Protein AF-A0A0J9UV82-F1 (afdb_monomer)

pLDDT: mean 87.32, std 11.03, range [51.69, 97.94]

Foldseek 3Di:
DLVVLLVLLVCQLVVPDDFDPLLCLLVVQFDPPDPLSVVLSSSSRSVLSCLQVVVVSLVPDDDVCNVCNLVSVLLS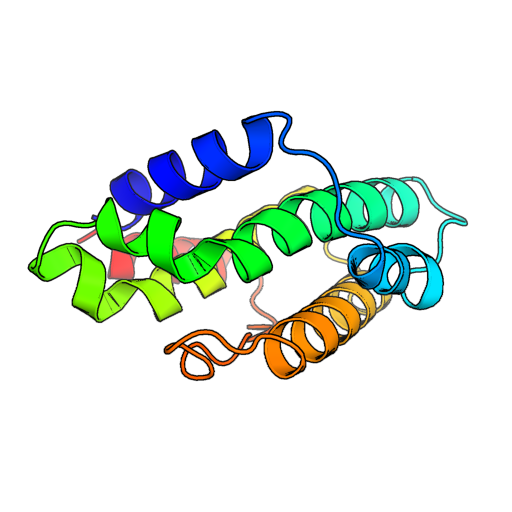VQVSSVVSHPDPSRLVSSQVSVQVSLVPHPDPPVPNDRDDPNDDPVRSVVVSVVVVD

Structure (mmCIF, N/CA/C/O backbone):
data_AF-A0A0J9UV82-F1
#
_entry.id   AF-A0A0J9UV82-F1
#
loop_
_atom_site.group_PDB
_atom_site.id
_atom_site.type_symbol
_atom_site.label_atom_id
_atom_site.label_alt_id
_atom_site.label_comp_id
_atom_site.label_asym_id
_atom_site.label_entity_id
_atom_site.label_seq_id
_atom_site.pdbx_PDB_ins_code
_atom_site.Cartn_x
_atom_site.Cartn_y
_atom_site.Cartn_z
_atom_site.occupancy
_atom_site.B_iso_or_equiv
_atom_site.auth_seq_id
_atom_site.auth_comp_id
_atom_site.auth_asym_id
_atom_site.auth_atom_id
_atom_site.pdbx_PDB_model_num
ATOM 1 N N . THR A 1 1 ? -7.203 1.429 16.736 1.00 86.44 1 THR A N 1
ATOM 2 C CA . THR A 1 1 ? -6.950 2.761 16.148 1.00 86.44 1 THR A CA 1
ATOM 3 C C . THR A 1 1 ? -6.270 2.599 14.791 1.00 86.44 1 THR A C 1
ATOM 5 O O . THR A 1 1 ? -6.170 1.464 14.322 1.00 86.44 1 THR A O 1
ATOM 8 N N . LEU A 1 2 ? -5.861 3.684 14.117 1.00 90.50 2 LEU A N 1
ATOM 9 C CA . LEU A 1 2 ? -5.150 3.604 12.832 1.00 90.50 2 LEU A CA 1
ATOM 10 C C . LEU A 1 2 ? -3.823 2.858 13.017 1.00 90.50 2 LEU A C 1
ATOM 12 O O . LEU A 1 2 ? -3.539 1.924 12.266 1.00 90.50 2 LEU A O 1
ATOM 16 N N . TYR A 1 3 ? -3.043 3.231 14.034 1.00 91.12 3 TYR A N 1
ATOM 17 C CA . TYR A 1 3 ? -1.726 2.632 14.251 1.00 91.12 3 TYR A CA 1
ATOM 18 C C . TYR A 1 3 ? -1.789 1.185 14.747 1.00 91.12 3 TYR A C 1
ATOM 20 O O . TYR A 1 3 ? -0.993 0.373 14.286 1.00 91.12 3 TYR A O 1
ATOM 28 N N . GLU A 1 4 ? -2.780 0.810 15.560 1.00 89.00 4 GLU A N 1
ATOM 29 C CA . GLU A 1 4 ? -3.004 -0.607 15.906 1.00 89.00 4 GLU A CA 1
ATOM 30 C C . GLU A 1 4 ? -3.257 -1.462 14.648 1.00 89.00 4 GLU A C 1
ATOM 32 O O . GLU A 1 4 ? -2.753 -2.576 14.523 1.00 89.00 4 GLU A O 1
ATOM 37 N N . PHE A 1 5 ? -3.995 -0.934 13.663 1.00 89.50 5 PHE A N 1
ATOM 38 C CA . PHE A 1 5 ? -4.206 -1.642 12.398 1.00 89.50 5 PHE A CA 1
ATOM 39 C C . PHE A 1 5 ? -2.938 -1.675 11.528 1.00 89.50 5 PHE A C 1
ATOM 41 O O . PHE A 1 5 ? -2.685 -2.660 10.834 1.00 89.50 5 PHE A O 1
ATOM 48 N N . TYR A 1 6 ? -2.106 -0.628 11.577 1.00 92.88 6 TYR A N 1
ATOM 49 C CA . TYR A 1 6 ? -0.803 -0.622 10.902 1.00 92.88 6 TYR A CA 1
ATOM 50 C C . TYR A 1 6 ? 0.116 -1.713 11.450 1.00 92.88 6 TYR A C 1
ATOM 52 O O . TYR A 1 6 ? 0.839 -2.330 10.671 1.00 92.88 6 TYR A O 1
ATOM 60 N N . GLU A 1 7 ? 0.097 -1.973 12.758 1.00 91.75 7 GLU A N 1
ATOM 61 C CA . GLU A 1 7 ? 0.886 -3.051 13.361 1.00 91.75 7 GLU A CA 1
ATOM 62 C C . GLU A 1 7 ? 0.487 -4.422 12.810 1.00 91.75 7 GLU A C 1
ATOM 64 O O . GLU A 1 7 ? 1.364 -5.196 12.422 1.00 91.75 7 GLU A O 1
ATOM 69 N N . VAL A 1 8 ? -0.816 -4.691 12.668 1.00 90.62 8 VAL A N 1
ATOM 70 C CA . VAL A 1 8 ? -1.318 -5.918 12.024 1.00 90.62 8 VAL A CA 1
ATOM 71 C C . VAL A 1 8 ? -0.767 -6.044 10.600 1.00 90.62 8 VAL A C 1
ATOM 73 O O . VAL A 1 8 ? -0.170 -7.063 10.250 1.00 90.62 8 VAL A O 1
ATOM 76 N N . LEU A 1 9 ? -0.887 -4.990 9.788 1.00 92.19 9 LEU A N 1
ATOM 77 C CA . LEU A 1 9 ? -0.390 -4.994 8.407 1.00 92.19 9 LEU A CA 1
ATOM 78 C C . LEU A 1 9 ? 1.134 -5.155 8.327 1.00 92.19 9 LEU A C 1
ATOM 80 O O . LEU A 1 9 ? 1.630 -5.877 7.464 1.00 92.19 9 LEU A O 1
ATOM 84 N N . ASN A 1 10 ? 1.887 -4.519 9.225 1.00 93.75 10 ASN A N 1
ATOM 85 C CA . ASN A 1 10 ? 3.344 -4.627 9.281 1.00 93.75 10 ASN A CA 1
ATOM 86 C C . ASN A 1 10 ? 3.799 -6.037 9.682 1.00 93.75 10 ASN A C 1
ATOM 88 O O . ASN A 1 10 ? 4.781 -6.542 9.133 1.00 93.75 10 ASN A O 1
ATOM 92 N N . ASN A 1 11 ? 3.093 -6.690 10.606 1.00 91.62 11 ASN A N 1
ATOM 93 C CA . ASN A 1 11 ? 3.363 -8.078 10.975 1.00 91.62 11 ASN A CA 1
ATOM 94 C C . ASN A 1 11 ? 3.109 -9.014 9.788 1.00 91.62 11 ASN A C 1
ATOM 96 O O . ASN A 1 11 ? 3.949 -9.854 9.465 1.00 91.62 11 ASN A O 1
ATOM 100 N N . GLU A 1 12 ? 2.003 -8.809 9.074 1.00 90.69 12 GLU A N 1
ATOM 101 C CA . GLU A 1 12 ? 1.669 -9.569 7.869 1.00 90.69 12 GLU A CA 1
ATOM 102 C C . GLU A 1 12 ? 2.689 -9.351 6.742 1.00 90.69 12 GLU A C 1
ATOM 104 O O . GLU A 1 12 ? 3.166 -10.320 6.143 1.00 90.69 12 GLU A O 1
ATOM 109 N N . LEU A 1 13 ? 3.117 -8.105 6.512 1.00 92.56 13 LEU A N 1
ATOM 110 C CA . LEU A 1 13 ? 4.152 -7.741 5.536 1.00 92.56 13 LEU A CA 1
ATOM 111 C C . LEU A 1 13 ? 5.487 -8.462 5.803 1.00 92.56 13 LEU A C 1
ATOM 113 O O . LEU A 1 13 ? 6.213 -8.805 4.865 1.00 92.56 13 LEU A O 1
ATOM 117 N N . ASN A 1 14 ? 5.814 -8.693 7.078 1.00 90.38 14 ASN A N 1
ATOM 118 C CA . ASN A 1 14 ? 7.074 -9.294 7.523 1.00 90.38 14 ASN A CA 1
ATOM 119 C C . ASN A 1 14 ? 6.970 -10.789 7.864 1.00 90.38 14 ASN A C 1
ATOM 121 O O . ASN A 1 14 ? 7.976 -11.406 8.205 1.00 90.38 14 ASN A O 1
ATOM 125 N N . SER A 1 15 ? 5.791 -11.394 7.712 1.00 85.94 15 SER A N 1
ATOM 126 C CA . SER A 1 15 ? 5.513 -12.792 8.072 1.00 85.94 15 SER A CA 1
ATOM 127 C C . SER A 1 15 ? 6.300 -13.840 7.270 1.00 85.94 15 SER A C 1
ATOM 129 O O . SER A 1 15 ? 6.278 -15.022 7.606 1.00 85.94 15 SER A O 1
ATOM 131 N N . GLY A 1 16 ? 6.972 -13.445 6.182 1.00 81.19 16 GLY A N 1
ATOM 132 C CA . GLY A 1 16 ? 7.715 -14.368 5.318 1.00 81.19 16 GLY A CA 1
ATOM 133 C C . GLY A 1 16 ? 6.823 -15.358 4.558 1.00 81.19 16 GLY A C 1
ATOM 134 O O . GLY A 1 16 ? 7.325 -16.360 4.046 1.00 81.19 16 GLY A O 1
ATOM 135 N N . LYS A 1 17 ? 5.508 -15.096 4.476 1.00 82.75 17 LYS A N 1
ATOM 136 C CA . LYS A 1 17 ? 4.553 -15.912 3.712 1.00 82.75 17 LYS A CA 1
ATOM 137 C C . LYS A 1 17 ? 5.028 -16.103 2.267 1.00 82.75 17 LYS A C 1
ATOM 139 O O . LYS A 1 17 ? 5.543 -15.184 1.626 1.00 82.75 17 LYS A O 1
ATOM 144 N N . LYS A 1 18 ? 4.827 -17.316 1.743 1.00 83.81 18 LYS A N 1
ATOM 145 C CA . LYS A 1 18 ? 5.190 -17.670 0.365 1.00 83.81 18 LYS A CA 1
ATOM 146 C C . LYS A 1 18 ? 4.446 -16.767 -0.624 1.00 83.81 18 LYS A C 1
ATOM 148 O O . LYS A 1 18 ? 3.243 -16.560 -0.499 1.00 83.81 18 LYS A O 1
ATOM 153 N N . LEU A 1 19 ? 5.165 -16.266 -1.627 1.00 86.06 19 LEU A N 1
ATOM 154 C CA . LEU A 1 19 ? 4.585 -15.445 -2.688 1.00 86.06 19 LEU A CA 1
ATOM 155 C C . LEU A 1 19 ? 3.701 -16.288 -3.617 1.00 86.06 19 LEU A C 1
ATOM 157 O O . LEU A 1 19 ? 4.085 -17.388 -4.021 1.00 86.06 19 LEU A O 1
ATOM 161 N N . TYR A 1 20 ? 2.545 -15.740 -3.990 1.00 84.31 20 TYR A N 1
ATOM 162 C CA . TYR A 1 20 ? 1.686 -16.302 -5.032 1.00 84.31 20 TYR A CA 1
ATOM 163 C C . TYR A 1 20 ? 2.254 -15.974 -6.417 1.00 84.31 20 TYR A C 1
ATOM 165 O O . TYR A 1 20 ? 2.830 -14.904 -6.620 1.00 84.31 20 TYR A O 1
ATOM 173 N N . GLU A 1 21 ? 2.047 -16.856 -7.396 1.00 86.44 21 GLU A N 1
ATOM 174 C CA . GLU A 1 21 ? 2.479 -16.620 -8.784 1.00 86.44 21 GLU A CA 1
ATOM 175 C C . GLU A 1 21 ? 1.850 -15.351 -9.379 1.00 86.44 21 GLU A C 1
ATOM 177 O O . GLU A 1 21 ? 2.518 -14.600 -10.092 1.00 86.44 21 GLU A O 1
ATOM 182 N N . SER A 1 22 ? 0.601 -15.043 -9.007 1.00 86.12 22 SER A N 1
ATOM 183 C CA . SER A 1 22 ? -0.105 -13.819 -9.409 1.00 86.12 22 SER A CA 1
ATOM 184 C C . SER A 1 22 ? 0.628 -12.534 -9.004 1.00 86.12 22 SER A C 1
ATOM 186 O O . SER A 1 22 ? 0.522 -11.524 -9.699 1.00 86.12 22 SER A O 1
ATOM 188 N N . CYS A 1 23 ? 1.454 -12.571 -7.951 1.00 91.50 23 CYS A N 1
ATOM 189 C CA . CYS A 1 23 ? 2.286 -11.443 -7.528 1.00 91.50 23 CYS A CA 1
ATOM 190 C C . CYS A 1 2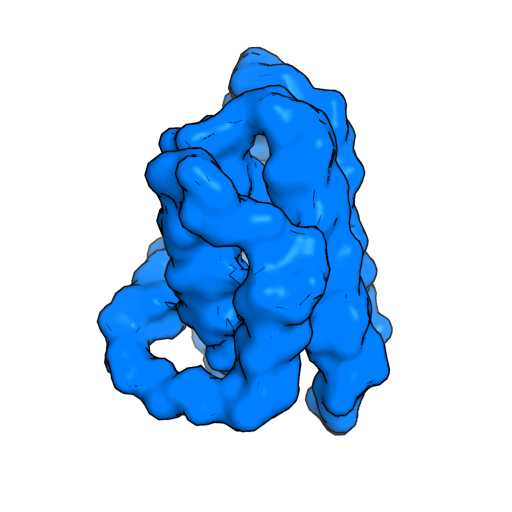3 ? 3.390 -11.089 -8.544 1.00 91.50 23 CYS A C 1
ATOM 192 O O . CYS A 1 23 ? 4.033 -10.044 -8.419 1.00 91.50 23 CYS A O 1
ATOM 194 N N . GLY A 1 24 ? 3.608 -11.917 -9.575 1.00 93.50 24 GLY A N 1
ATOM 195 C CA . GLY A 1 24 ? 4.500 -11.619 -10.699 1.00 93.50 24 GLY A CA 1
ATOM 196 C C . GLY A 1 24 ? 4.120 -10.351 -11.474 1.00 93.50 24 GLY A C 1
ATOM 197 O O . GLY A 1 24 ? 4.998 -9.702 -12.048 1.00 93.50 24 GLY A O 1
ATOM 198 N N . ILE A 1 25 ? 2.850 -9.926 -11.412 1.00 94.12 25 ILE A N 1
ATOM 199 C CA . ILE A 1 25 ? 2.379 -8.681 -12.039 1.00 94.12 25 ILE A CA 1
ATOM 200 C C . ILE A 1 25 ? 3.143 -7.445 -11.536 1.00 94.12 25 ILE A C 1
ATOM 202 O O . ILE A 1 25 ? 3.396 -6.524 -12.310 1.00 94.12 25 ILE A O 1
ATOM 206 N N . CYS A 1 26 ? 3.612 -7.459 -10.281 1.00 96.75 26 CYS A N 1
ATOM 207 C CA . CYS A 1 26 ? 4.436 -6.392 -9.712 1.00 96.75 26 CYS A CA 1
ATOM 208 C C . CYS A 1 26 ? 5.715 -6.160 -10.528 1.00 96.75 26 CYS A C 1
ATOM 210 O O . CYS A 1 26 ? 6.053 -5.023 -10.835 1.00 96.75 26 CYS A O 1
ATOM 212 N N . SER A 1 27 ? 6.402 -7.237 -10.924 1.00 96.44 27 SER A N 1
ATOM 213 C CA . SER A 1 27 ? 7.617 -7.157 -11.749 1.00 96.44 27 SER A CA 1
ATOM 214 C C . SER A 1 27 ? 7.331 -6.843 -13.217 1.00 96.44 27 SER A C 1
ATOM 216 O O . SER A 1 27 ? 8.245 -6.478 -13.941 1.00 96.44 27 SER A O 1
ATOM 218 N N . THR A 1 28 ? 6.084 -7.003 -13.664 1.00 96.12 28 THR A N 1
ATOM 219 C CA . THR A 1 28 ? 5.683 -6.695 -15.044 1.00 96.12 28 THR A CA 1
ATOM 220 C C . THR A 1 28 ? 5.387 -5.207 -15.220 1.00 96.12 28 THR A C 1
ATOM 222 O O . THR A 1 28 ? 5.693 -4.640 -16.264 1.00 96.12 28 THR A O 1
ATOM 225 N N . LEU A 1 29 ? 4.777 -4.573 -14.212 1.00 96.88 29 LEU A N 1
ATOM 226 C CA . LEU A 1 29 ? 4.262 -3.205 -14.326 1.00 96.88 29 LEU A CA 1
ATOM 227 C C . LEU A 1 29 ? 5.169 -2.137 -13.725 1.00 96.88 29 LEU A C 1
ATOM 229 O O . LEU A 1 29 ? 5.103 -0.985 -14.142 1.00 96.88 29 LEU A O 1
ATOM 233 N N . ILE A 1 30 ? 6.004 -2.493 -12.754 1.00 97.44 30 ILE A N 1
ATOM 234 C CA . ILE A 1 30 ? 6.909 -1.545 -12.108 1.00 97.44 30 ILE A CA 1
ATOM 235 C C . ILE A 1 30 ? 8.287 -1.697 -12.752 1.00 97.44 30 ILE A C 1
ATOM 237 O O . ILE A 1 30 ? 8.835 -2.796 -12.804 1.00 97.44 30 ILE A O 1
ATOM 241 N N . ALA A 1 31 ? 8.850 -0.596 -13.251 1.00 95.19 31 ALA A N 1
ATOM 242 C CA . ALA A 1 31 ? 10.191 -0.600 -13.828 1.00 95.19 31 ALA A CA 1
ATOM 243 C C . ALA A 1 31 ? 11.253 -0.844 -12.742 1.00 95.19 31 ALA A C 1
ATOM 245 O O . ALA A 1 31 ? 11.218 -0.202 -11.700 1.00 95.19 31 ALA A O 1
ATOM 246 N N . ASP A 1 32 ? 12.238 -1.701 -13.004 1.00 96.06 32 ASP A N 1
ATOM 247 C CA . ASP A 1 32 ? 13.297 -2.107 -12.060 1.00 96.06 32 ASP A CA 1
ATOM 248 C C . ASP A 1 32 ? 14.655 -1.418 -12.309 1.00 96.06 32 ASP A C 1
ATOM 250 O O . ASP A 1 32 ? 15.681 -1.771 -11.717 1.00 96.06 32 ASP A O 1
ATOM 254 N N . ARG A 1 33 ? 14.665 -0.416 -13.195 1.00 93.56 33 ARG A N 1
ATOM 255 C CA . ARG A 1 33 ? 15.879 0.286 -13.642 1.00 93.56 33 ARG A CA 1
ATOM 256 C C . ARG A 1 33 ? 16.539 1.099 -12.526 1.00 93.56 33 ARG A C 1
ATOM 258 O O . ARG A 1 33 ? 17.744 1.325 -12.569 1.00 93.56 33 ARG A O 1
ATOM 265 N N . THR A 1 34 ? 15.766 1.513 -11.526 1.00 95.50 34 THR A N 1
ATOM 266 C CA . THR A 1 34 ? 16.226 2.283 -10.364 1.00 95.50 34 THR A CA 1
ATOM 267 C C . THR A 1 34 ? 16.099 1.465 -9.082 1.00 95.50 34 THR A C 1
ATOM 269 O O . THR A 1 34 ? 15.421 0.437 -9.040 1.00 95.50 34 THR A O 1
ATOM 272 N N . GLU A 1 35 ? 16.756 1.928 -8.019 1.00 96.12 35 GLU A N 1
ATOM 273 C CA . GLU A 1 35 ? 16.602 1.361 -6.677 1.00 96.12 35 GLU A CA 1
ATOM 274 C C . GLU A 1 35 ? 15.154 1.471 -6.181 1.00 96.12 35 GLU A C 1
ATOM 276 O O . GLU A 1 35 ? 14.576 0.453 -5.809 1.00 96.12 35 GLU A O 1
ATOM 281 N N . PHE A 1 36 ? 14.520 2.641 -6.342 1.00 95.44 36 PHE A N 1
ATOM 282 C CA . PHE A 1 36 ? 13.100 2.849 -6.021 1.00 95.44 36 PHE A CA 1
ATOM 283 C C . PHE A 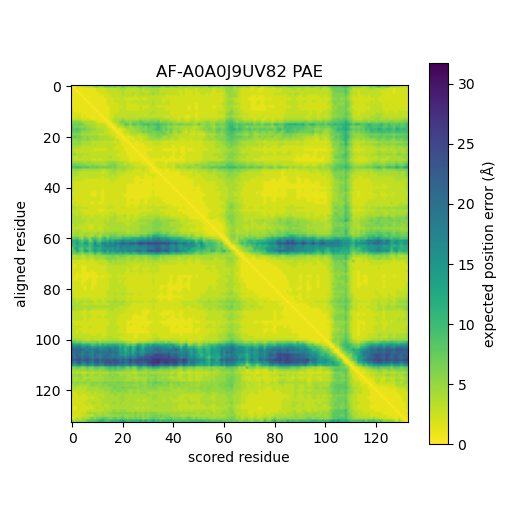1 36 ? 12.188 1.824 -6.695 1.00 95.44 36 PHE A C 1
ATOM 285 O O . PHE A 1 36 ? 11.297 1.256 -6.066 1.00 95.44 36 PHE A O 1
ATOM 292 N N . GLY A 1 37 ? 12.433 1.553 -7.979 1.00 96.75 37 GLY A N 1
ATOM 293 C CA . GLY A 1 37 ? 11.693 0.559 -8.741 1.00 96.75 37 GLY A CA 1
ATOM 294 C C . GLY A 1 37 ? 11.811 -0.848 -8.157 1.00 96.75 37 GLY A C 1
ATOM 295 O O . GLY A 1 37 ? 10.806 -1.526 -7.941 1.00 96.75 37 GLY A O 1
ATOM 296 N N . ARG A 1 38 ? 13.037 -1.280 -7.838 1.00 97.81 38 ARG A N 1
ATOM 297 C CA . ARG A 1 38 ? 13.297 -2.596 -7.229 1.00 97.81 38 ARG A CA 1
ATOM 298 C C . ARG A 1 38 ? 12.680 -2.723 -5.837 1.00 97.81 38 ARG A C 1
ATOM 300 O O . ARG A 1 38 ? 12.086 -3.759 -5.531 1.00 97.81 38 ARG A O 1
ATOM 307 N N . GLU A 1 39 ? 12.775 -1.680 -5.020 1.00 97.94 39 GLU A N 1
ATOM 308 C CA . GLU A 1 39 ? 12.160 -1.645 -3.692 1.00 97.94 39 GLU A CA 1
ATOM 309 C C . GLU A 1 39 ? 10.632 -1.702 -3.767 1.00 97.94 39 GLU A C 1
ATOM 311 O O . GLU A 1 39 ? 10.016 -2.505 -3.063 1.00 97.94 39 GLU A O 1
ATOM 316 N N . LEU A 1 40 ? 10.013 -0.948 -4.681 1.00 97.69 40 LEU A N 1
ATOM 317 C CA . LEU A 1 40 ? 8.566 -0.992 -4.895 1.00 97.69 40 LEU A CA 1
ATOM 318 C C . LEU A 1 40 ? 8.085 -2.338 -5.432 1.00 97.69 40 LEU A C 1
ATOM 320 O O . LEU A 1 40 ? 7.016 -2.795 -5.035 1.00 97.69 40 LEU A O 1
ATOM 324 N N . ILE A 1 41 ? 8.855 -3.011 -6.293 1.00 97.69 41 ILE A N 1
ATOM 325 C CA . ILE A 1 41 ? 8.545 -4.383 -6.724 1.00 97.69 41 ILE A CA 1
ATOM 326 C C . ILE A 1 41 ? 8.522 -5.324 -5.518 1.00 97.69 41 ILE A C 1
ATOM 328 O O . ILE A 1 41 ? 7.602 -6.137 -5.392 1.00 97.69 41 ILE A O 1
ATOM 332 N N . ASN A 1 42 ? 9.518 -5.229 -4.634 1.00 95.88 42 ASN A N 1
ATOM 333 C CA . ASN A 1 42 ? 9.586 -6.056 -3.431 1.00 95.88 42 ASN A CA 1
ATOM 334 C C . ASN A 1 42 ? 8.411 -5.763 -2.485 1.00 95.88 42 ASN A C 1
ATOM 336 O O . ASN A 1 42 ? 7.728 -6.688 -2.045 1.00 95.88 42 ASN A O 1
ATOM 340 N N . LEU A 1 43 ? 8.123 -4.481 -2.241 1.00 97.06 43 LEU A N 1
ATOM 341 C CA . LEU A 1 43 ? 6.977 -4.044 -1.448 1.00 97.06 43 LEU A CA 1
ATOM 342 C C . LEU A 1 43 ? 5.655 -4.551 -2.050 1.00 97.06 43 LEU A C 1
ATOM 344 O O . LEU A 1 43 ? 4.854 -5.154 -1.341 1.00 97.06 43 LEU A O 1
ATOM 348 N N . CYS A 1 44 ? 5.448 -4.389 -3.359 1.00 96.88 44 CYS A N 1
ATOM 349 C CA . CYS A 1 44 ? 4.253 -4.848 -4.074 1.00 96.88 44 CYS A CA 1
ATOM 350 C C . CYS A 1 44 ? 4.050 -6.361 -3.933 1.00 96.88 44 CYS A C 1
ATOM 352 O O . CYS A 1 44 ? 2.938 -6.811 -3.664 1.00 96.88 44 CYS A O 1
ATOM 354 N N . LYS A 1 45 ? 5.118 -7.162 -4.049 1.00 94.88 45 LYS A N 1
ATOM 355 C CA . LYS A 1 45 ? 5.046 -8.622 -3.872 1.00 94.88 45 LYS A CA 1
ATOM 356 C C . LYS A 1 45 ? 4.649 -9.015 -2.451 1.00 94.88 45 LYS A C 1
ATOM 358 O O . LYS A 1 45 ? 3.843 -9.927 -2.288 1.00 94.88 45 LYS A O 1
ATOM 363 N N . LYS A 1 46 ? 5.166 -8.323 -1.434 1.00 93.88 46 LYS A N 1
ATOM 364 C CA . LYS A 1 46 ? 4.754 -8.547 -0.041 1.00 93.88 46 LYS A CA 1
ATOM 365 C C . LYS A 1 46 ? 3.310 -8.099 0.205 1.00 93.88 46 LYS A C 1
ATOM 367 O O . LYS A 1 46 ? 2.554 -8.800 0.853 1.00 93.88 46 LYS A O 1
ATOM 372 N N . ILE A 1 47 ? 2.879 -6.975 -0.358 1.00 93.56 47 ILE A N 1
ATOM 373 C CA . ILE A 1 4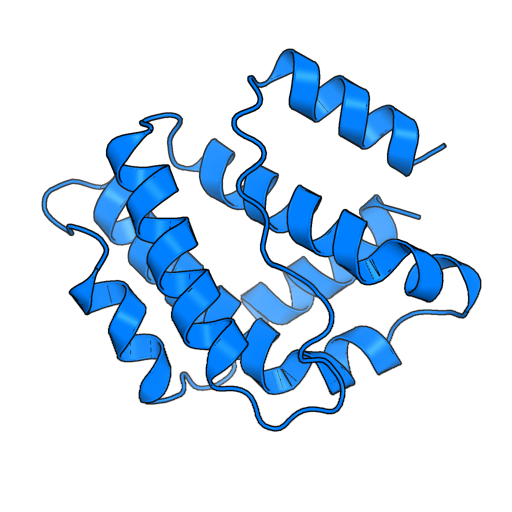7 ? 1.484 -6.518 -0.238 1.00 93.56 47 ILE A CA 1
ATOM 374 C C . ILE A 1 47 ? 0.526 -7.454 -0.975 1.00 93.56 47 ILE A C 1
ATOM 376 O O . ILE A 1 47 ? -0.587 -7.681 -0.515 1.00 93.56 47 ILE A O 1
ATOM 380 N N . CYS A 1 48 ? 0.949 -8.040 -2.093 1.00 91.75 48 CYS A N 1
ATOM 381 C CA . CYS A 1 48 ? 0.165 -9.036 -2.807 1.00 91.75 48 CYS A CA 1
ATOM 382 C C . CYS A 1 48 ? -0.247 -10.197 -1.890 1.00 91.75 48 CYS A C 1
ATOM 384 O O . CYS A 1 48 ? -1.408 -10.597 -1.920 1.00 91.75 48 CYS A O 1
ATOM 386 N N . THR A 1 49 ? 0.645 -10.707 -1.030 1.00 88.44 49 THR A N 1
ATOM 387 C CA . THR A 1 49 ? 0.272 -11.780 -0.091 1.00 88.44 49 THR A CA 1
ATOM 388 C C . THR A 1 49 ? -0.734 -11.305 0.954 1.00 88.44 49 THR A C 1
ATOM 390 O O . THR A 1 49 ? -1.628 -12.074 1.300 1.00 88.44 49 THR A O 1
ATOM 393 N N . ILE A 1 50 ? -0.655 -10.046 1.396 1.00 89.44 50 ILE A N 1
ATOM 394 C CA . ILE A 1 50 ? -1.656 -9.428 2.281 1.00 89.44 50 ILE A CA 1
ATOM 395 C C . ILE A 1 50 ? -3.013 -9.347 1.574 1.00 89.44 50 ILE A C 1
ATOM 397 O O . ILE A 1 50 ? -4.010 -9.801 2.121 1.00 89.44 50 ILE A O 1
ATOM 401 N N . ILE A 1 51 ? -3.057 -8.845 0.334 1.00 86.88 51 ILE A N 1
ATOM 402 C CA . ILE A 1 51 ? -4.291 -8.746 -0.466 1.00 86.88 51 ILE A CA 1
ATOM 403 C C . ILE A 1 51 ? -4.937 -10.127 -0.651 1.00 86.88 51 ILE A C 1
ATOM 405 O O . ILE A 1 51 ? -6.153 -10.261 -0.534 1.00 86.88 51 ILE A O 1
ATOM 409 N N . GLN A 1 52 ? -4.136 -11.166 -0.907 1.00 83.25 52 GLN A N 1
ATOM 410 C CA . GLN A 1 52 ? -4.639 -12.534 -1.078 1.00 83.25 52 GLN A CA 1
ATOM 411 C C . GLN A 1 52 ? -5.165 -13.152 0.230 1.00 83.25 52 GLN A C 1
ATOM 413 O O . GLN A 1 52 ? -6.054 -13.996 0.174 1.00 83.25 52 GLN A O 1
ATOM 418 N N . ASN A 1 53 ? -4.668 -12.712 1.392 1.00 81.81 53 ASN A N 1
ATOM 419 C CA . ASN A 1 53 ? -5.077 -13.194 2.720 1.00 81.81 53 ASN A CA 1
ATOM 420 C C . ASN A 1 53 ? -5.820 -12.114 3.528 1.00 81.81 53 ASN A C 1
ATOM 422 O O . ASN A 1 53 ? -5.773 -12.095 4.756 1.00 81.81 53 ASN A O 1
ATOM 426 N N . MET A 1 54 ? -6.502 -11.190 2.846 1.00 81.56 54 MET A N 1
ATOM 427 C CA . MET A 1 54 ? -7.126 -10.028 3.488 1.00 81.56 54 MET A CA 1
ATOM 428 C C . MET A 1 54 ? -8.246 -10.417 4.465 1.00 81.56 54 MET A C 1
ATOM 430 O O . MET A 1 54 ? -8.547 -9.670 5.393 1.00 81.56 54 MET A O 1
ATOM 434 N N . ASP A 1 55 ? -8.874 -11.580 4.272 1.00 79.56 55 ASP A N 1
ATOM 435 C CA . ASP A 1 55 ? -9.849 -12.098 5.231 1.00 79.56 55 ASP A CA 1
ATOM 436 C C . ASP A 1 55 ? -9.188 -12.407 6.583 1.00 79.56 55 ASP A C 1
ATOM 438 O O . ASP A 1 55 ? -9.664 -11.889 7.587 1.00 79.56 55 ASP A O 1
ATOM 442 N N . ASP A 1 56 ? -8.032 -13.077 6.600 1.00 82.69 56 ASP A N 1
ATOM 443 C CA . ASP A 1 56 ? -7.276 -13.368 7.829 1.00 82.69 56 ASP A CA 1
ATOM 444 C C . ASP A 1 56 ? -6.786 -12.092 8.532 1.00 82.69 56 ASP A C 1
ATOM 446 O O . ASP A 1 56 ? -6.785 -12.004 9.758 1.00 82.69 56 ASP A O 1
ATOM 450 N N . VAL A 1 57 ? -6.366 -11.082 7.761 1.00 82.88 57 VAL A N 1
ATOM 451 C CA . VAL A 1 57 ? -5.948 -9.772 8.299 1.00 82.88 57 VAL A CA 1
ATOM 452 C C . VAL A 1 57 ? -7.113 -9.068 8.991 1.00 82.88 57 VAL A C 1
ATOM 454 O O . VAL A 1 57 ? -6.943 -8.405 10.011 1.00 82.88 57 VAL A O 1
ATOM 457 N N . LEU A 1 58 ? -8.313 -9.198 8.435 1.00 79.06 58 LEU A N 1
ATOM 458 C CA . LEU A 1 58 ? -9.507 -8.556 8.971 1.00 79.06 58 LEU A CA 1
ATOM 459 C C . LEU A 1 58 ? -10.161 -9.368 10.085 1.00 79.06 58 LEU A C 1
ATOM 461 O O . LEU A 1 58 ? -10.806 -8.785 10.941 1.00 79.0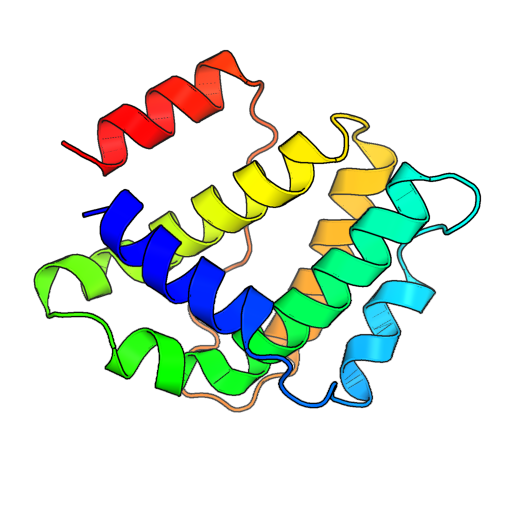6 58 LEU A O 1
ATOM 465 N N . ASP A 1 59 ? -9.952 -10.674 10.154 1.00 80.44 59 ASP A N 1
ATOM 466 C CA . ASP A 1 59 ? -10.374 -11.450 11.321 1.00 80.44 59 ASP A CA 1
ATOM 467 C C . ASP A 1 59 ? -9.546 -11.089 12.574 1.00 80.44 59 ASP A C 1
ATOM 469 O O . ASP A 1 59 ? -9.984 -11.321 13.700 1.00 80.44 59 ASP A O 1
ATOM 473 N N . GLN A 1 60 ? -8.383 -10.446 12.397 1.00 79.88 60 GLN A N 1
ATOM 474 C CA . GLN A 1 60 ? -7.568 -9.898 13.487 1.00 79.88 60 GLN A CA 1
ATOM 475 C C . GLN A 1 60 ? -8.063 -8.532 14.001 1.00 79.88 60 GLN A C 1
ATOM 477 O O . GLN A 1 60 ? -7.577 -8.066 15.033 1.00 79.88 60 GLN A O 1
ATOM 482 N N . CYS A 1 61 ? -9.015 -7.867 13.328 1.00 72.44 61 CYS A N 1
ATOM 483 C CA . CYS A 1 61 ? -9.550 -6.593 13.815 1.00 72.44 61 CYS A CA 1
ATOM 484 C C . CYS A 1 61 ? -10.707 -6.784 14.812 1.00 72.44 61 CYS A C 1
ATOM 486 O O . CYS A 1 61 ? -11.510 -7.709 14.723 1.00 72.44 61 CYS A O 1
ATOM 488 N N . ASN A 1 62 ? -10.819 -5.865 15.774 1.00 66.88 62 ASN A N 1
ATOM 489 C CA . ASN A 1 62 ? -11.975 -5.756 16.666 1.00 66.88 62 ASN A CA 1
ATOM 490 C C . ASN A 1 62 ? -13.022 -4.782 16.076 1.00 66.88 62 ASN A C 1
ATOM 492 O O . ASN A 1 62 ? -12.694 -3.906 15.274 1.00 66.88 62 ASN A O 1
ATOM 496 N N . GLY A 1 63 ? -14.298 -4.939 16.450 1.00 63.06 63 GLY A N 1
ATOM 497 C CA . GLY A 1 63 ? -15.451 -4.381 15.719 1.00 63.06 63 GLY A CA 1
ATOM 498 C C . GLY A 1 63 ? -15.377 -2.902 15.294 1.00 63.06 63 GLY A C 1
ATOM 499 O O . GLY A 1 63 ? -15.756 -2.580 14.170 1.00 63.06 63 GLY A O 1
ATOM 500 N N . SER A 1 64 ? -14.859 -1.994 16.129 1.00 64.38 64 SER A N 1
ATOM 501 C CA . SER A 1 64 ? -14.723 -0.568 15.775 1.00 64.38 64 SER A CA 1
ATOM 502 C C . SER A 1 64 ? -13.611 -0.302 14.750 1.00 64.38 64 SER A C 1
ATOM 504 O O . SER A 1 64 ? -13.776 0.549 13.874 1.00 64.38 64 SER A O 1
ATOM 506 N N . THR A 1 65 ? -12.508 -1.050 14.814 1.00 65.88 65 THR A N 1
ATOM 507 C CA . THR A 1 65 ? -11.350 -0.931 13.912 1.00 65.88 65 THR A CA 1
ATOM 508 C C . THR A 1 65 ? -11.660 -1.511 12.530 1.00 65.88 65 THR A C 1
ATOM 510 O O . THR A 1 65 ? -11.239 -0.964 11.510 1.00 65.88 65 THR A O 1
ATOM 513 N N . CYS A 1 66 ? -12.487 -2.559 12.471 1.00 66.81 66 CYS A N 1
ATOM 514 C CA . CYS A 1 66 ? -12.914 -3.169 11.212 1.00 66.81 66 CYS A CA 1
ATOM 515 C C . CYS A 1 66 ? -13.710 -2.211 10.314 1.00 66.81 66 CYS A C 1
ATOM 517 O O . CYS A 1 66 ? -13.540 -2.239 9.095 1.00 66.81 66 CYS A O 1
ATOM 519 N N . ASN A 1 67 ? -14.522 -1.317 10.890 1.00 73.31 67 ASN A N 1
ATOM 520 C CA . ASN A 1 67 ? -15.364 -0.394 10.116 1.00 73.31 67 ASN A CA 1
ATOM 521 C C . ASN A 1 67 ? -14.564 0.610 9.269 1.00 73.31 67 ASN A C 1
ATOM 523 O O . ASN A 1 67 ? -15.055 1.068 8.240 1.00 73.31 67 ASN A O 1
ATOM 527 N N . LYS A 1 68 ? -13.336 0.946 9.683 1.00 83.69 68 LYS A N 1
ATOM 528 C CA . LYS A 1 68 ? -12.430 1.861 8.964 1.00 83.69 68 LYS A CA 1
ATOM 529 C C . LYS A 1 68 ? -11.254 1.137 8.301 1.00 83.69 68 LYS A C 1
ATOM 531 O O . LYS A 1 68 ? -10.371 1.779 7.739 1.00 83.69 68 LYS A O 1
ATOM 536 N N . SER A 1 69 ? -11.246 -0.194 8.327 1.00 83.75 69 SER A N 1
ATOM 537 C CA . SER A 1 69 ? -10.111 -1.015 7.892 1.00 83.75 69 SER A CA 1
ATOM 538 C C . SER A 1 69 ? -9.661 -0.754 6.451 1.00 83.75 69 SER A C 1
ATOM 540 O O . SER A 1 69 ? -8.462 -0.677 6.201 1.00 83.75 69 SER A O 1
ATOM 542 N N . CYS A 1 70 ? -10.582 -0.532 5.505 1.00 84.62 70 CYS A N 1
ATOM 543 C CA . CYS A 1 70 ? -10.212 -0.176 4.130 1.00 84.62 70 CYS A CA 1
ATOM 544 C C . CYS A 1 70 ? -9.529 1.199 4.033 1.00 84.62 70 CYS A C 1
ATOM 546 O O . CYS A 1 70 ? -8.611 1.379 3.233 1.00 84.62 70 CYS A O 1
ATOM 548 N N . ASP A 1 71 ? -9.974 2.183 4.817 1.00 88.44 71 ASP A N 1
ATOM 549 C CA . ASP A 1 71 ? -9.353 3.510 4.832 1.00 88.44 71 ASP A CA 1
ATOM 550 C C . ASP A 1 71 ? -7.967 3.450 5.476 1.00 88.44 71 ASP A C 1
ATOM 552 O O . ASP A 1 71 ? -7.016 4.018 4.939 1.00 88.44 71 ASP A O 1
ATOM 556 N N . TYR A 1 72 ? -7.845 2.709 6.579 1.00 90.81 72 TYR A N 1
ATOM 557 C CA . TYR A 1 72 ? -6.578 2.450 7.254 1.00 90.81 72 TYR A CA 1
ATOM 558 C C . TYR A 1 72 ? -5.598 1.704 6.347 1.00 90.81 72 TYR A C 1
ATOM 560 O O . TYR A 1 72 ? -4.455 2.129 6.214 1.00 90.81 72 TYR A O 1
ATOM 568 N N . MET A 1 73 ? -6.049 0.659 5.649 1.00 90.38 73 MET A N 1
ATOM 569 C CA . MET A 1 73 ? -5.235 -0.067 4.674 1.00 90.38 73 MET A CA 1
ATOM 570 C C . MET A 1 73 ? -4.750 0.859 3.560 1.00 90.38 73 MET A C 1
ATOM 572 O O . MET A 1 73 ? -3.565 0.870 3.252 1.00 90.38 73 MET A O 1
ATOM 576 N N . ASN A 1 74 ? -5.636 1.659 2.964 1.00 91.44 74 ASN A N 1
ATOM 577 C CA . ASN A 1 74 ? -5.235 2.580 1.903 1.00 91.44 74 ASN A CA 1
ATOM 578 C C . ASN A 1 74 ? -4.216 3.612 2.399 1.00 91.44 74 ASN A C 1
ATOM 580 O O . ASN A 1 74 ? -3.259 3.920 1.692 1.00 91.44 74 ASN A O 1
ATOM 584 N N . LEU A 1 75 ? -4.409 4.157 3.605 1.00 94.19 75 LEU A N 1
ATOM 585 C CA . LEU A 1 75 ? -3.462 5.103 4.200 1.00 94.19 75 LEU A CA 1
ATOM 586 C C . LEU A 1 75 ? -2.108 4.453 4.464 1.00 94.19 75 LEU A C 1
ATOM 588 O O . LEU A 1 75 ? -1.078 5.055 4.166 1.00 94.19 75 LEU A O 1
ATOM 592 N N . TRP A 1 76 ? -2.115 3.218 4.962 1.00 95.12 76 TRP A N 1
ATOM 593 C CA . TRP A 1 76 ? -0.906 2.443 5.190 1.00 95.12 76 TRP A CA 1
ATOM 594 C C . TRP A 1 76 ? -0.165 2.180 3.880 1.00 95.12 76 TRP A C 1
ATOM 596 O O . TRP A 1 76 ? 1.024 2.462 3.788 1.00 95.12 76 TRP A O 1
ATOM 606 N N . LEU A 1 77 ? -0.868 1.719 2.840 1.00 95.19 77 LEU A N 1
ATOM 607 C CA . LEU A 1 77 ? -0.294 1.478 1.512 1.00 95.19 77 LEU A CA 1
ATOM 608 C C . LEU A 1 77 ? 0.382 2.733 0.952 1.00 95.19 77 LEU A C 1
ATOM 610 O O . LEU A 1 77 ? 1.480 2.656 0.400 1.00 95.19 77 LEU A O 1
ATOM 614 N N . TYR A 1 78 ? -0.270 3.887 1.103 1.00 95.38 78 TYR A N 1
ATOM 615 C CA . TYR A 1 78 ? 0.271 5.159 0.643 1.00 95.38 78 TYR A CA 1
ATOM 616 C C . TYR A 1 78 ? 1.509 5.578 1.438 1.00 95.38 78 TYR A C 1
ATOM 618 O O . TYR A 1 78 ? 2.505 5.959 0.829 1.00 95.38 78 TYR A O 1
ATOM 626 N N . ASP A 1 79 ? 1.486 5.428 2.765 1.00 95.56 79 ASP A N 1
ATOM 627 C CA . ASP A 1 79 ? 2.642 5.687 3.631 1.00 95.56 79 ASP A CA 1
ATOM 628 C C . ASP A 1 79 ? 3.842 4.798 3.265 1.00 95.56 79 ASP A C 1
ATOM 630 O O . ASP A 1 79 ? 4.954 5.298 3.107 1.00 95.56 79 ASP A O 1
ATOM 634 N N . GLN A 1 80 ? 3.624 3.496 3.046 1.00 96.38 80 GLN A N 1
ATOM 635 C CA . GLN A 1 80 ? 4.688 2.564 2.652 1.00 96.38 80 GLN A CA 1
ATOM 636 C C . GLN A 1 80 ? 5.323 2.941 1.308 1.00 96.38 80 GLN A C 1
ATOM 638 O O . GLN A 1 80 ? 6.545 2.917 1.176 1.00 96.38 80 GLN A O 1
ATOM 643 N N . ALA A 1 81 ? 4.512 3.308 0.313 1.00 95.88 81 ALA A N 1
ATOM 644 C CA . ALA A 1 81 ? 5.019 3.693 -1.001 1.00 95.88 81 ALA A CA 1
ATOM 645 C C . ALA A 1 81 ? 5.794 5.024 -0.950 1.00 95.88 81 ALA A C 1
ATOM 647 O O . ALA A 1 81 ? 6.891 5.117 -1.501 1.00 95.88 81 ALA A O 1
ATOM 648 N N . MET A 1 82 ? 5.264 6.019 -0.228 1.00 94.81 82 MET A N 1
ATOM 649 C CA . MET A 1 82 ? 5.884 7.340 -0.061 1.00 94.81 82 MET A CA 1
ATOM 650 C C . MET A 1 82 ? 7.221 7.299 0.688 1.00 94.81 82 MET A C 1
ATOM 652 O O . MET A 1 82 ? 8.078 8.146 0.443 1.00 94.81 82 MET A O 1
ATOM 656 N N . ARG A 1 83 ? 7.434 6.311 1.570 1.00 94.88 83 ARG A N 1
ATOM 657 C CA . ARG A 1 83 ? 8.734 6.083 2.231 1.00 94.88 83 ARG A CA 1
ATOM 658 C C . ARG A 1 83 ? 9.836 5.654 1.263 1.00 94.88 83 ARG A C 1
ATOM 660 O O . ARG A 1 83 ? 11.001 5.890 1.563 1.00 94.88 83 ARG A O 1
ATOM 667 N N . ILE A 1 84 ? 9.479 5.029 0.139 1.00 96.25 84 ILE A N 1
ATOM 668 C CA . ILE A 1 84 ? 10.436 4.593 -0.886 1.00 96.25 84 ILE A CA 1
ATOM 669 C C . ILE A 1 84 ? 10.690 5.724 -1.884 1.00 96.25 84 ILE A C 1
ATOM 671 O O . ILE A 1 84 ? 11.832 6.011 -2.228 1.00 96.25 84 ILE A O 1
ATOM 675 N N . THR A 1 85 ? 9.629 6.361 -2.384 1.00 94.38 85 THR A N 1
ATOM 676 C CA . THR A 1 85 ? 9.749 7.421 -3.390 1.00 94.38 85 THR A CA 1
ATOM 677 C C . THR A 1 85 ? 8.512 8.314 -3.425 1.00 94.38 85 THR A C 1
ATOM 679 O O . THR A 1 85 ? 7.405 7.875 -3.134 1.00 94.38 85 THR A O 1
ATOM 682 N N . ASN A 1 86 ? 8.689 9.566 -3.843 1.00 92.25 86 ASN A N 1
ATOM 683 C CA . ASN A 1 86 ? 7.606 10.496 -4.170 1.00 92.25 86 ASN A CA 1
ATOM 684 C C . ASN A 1 86 ? 7.440 10.692 -5.691 1.00 92.25 86 ASN A C 1
ATOM 686 O O . ASN A 1 86 ? 6.699 11.570 -6.136 1.00 92.25 86 ASN A O 1
ATOM 690 N N . GLU A 1 87 ? 8.134 9.894 -6.507 1.00 93.06 87 GLU A N 1
ATOM 691 C CA . GLU A 1 87 ? 8.046 9.978 -7.958 1.00 93.06 87 GLU A CA 1
ATOM 692 C C . GLU A 1 87 ? 6.721 9.393 -8.466 1.00 93.06 87 GLU A C 1
ATOM 694 O O . GLU A 1 87 ? 6.491 8.179 -8.453 1.00 93.06 87 GLU A O 1
ATOM 699 N N . ASN 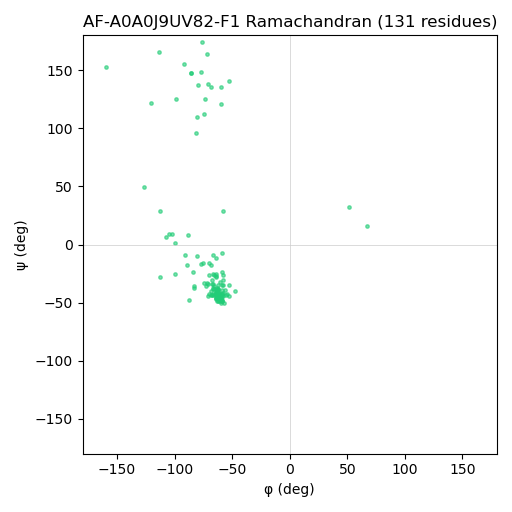A 1 88 ? 5.864 10.263 -9.006 1.00 92.00 88 ASN A N 1
ATOM 700 C CA . ASN A 1 88 ? 4.535 9.900 -9.507 1.00 92.00 88 ASN A CA 1
ATOM 701 C C . ASN A 1 88 ? 4.544 8.733 -10.504 1.00 92.00 88 ASN A C 1
ATOM 703 O O . ASN A 1 88 ? 3.614 7.930 -10.510 1.00 92.00 88 ASN A O 1
ATOM 707 N N . PHE A 1 89 ? 5.576 8.619 -11.345 1.00 93.69 89 PHE A N 1
ATOM 708 C CA . PHE A 1 89 ? 5.707 7.513 -12.297 1.00 93.69 89 PHE A CA 1
ATOM 709 C C . PHE A 1 89 ? 5.723 6.148 -11.589 1.00 93.69 89 PHE A C 1
ATOM 711 O O . PHE A 1 89 ? 4.963 5.240 -11.944 1.00 93.69 89 PHE A O 1
ATOM 718 N N . PHE A 1 90 ? 6.551 6.023 -10.553 1.00 95.81 90 PHE A N 1
ATOM 719 C CA . PHE A 1 90 ? 6.697 4.797 -9.780 1.00 95.81 90 PHE A CA 1
ATOM 720 C C . PHE A 1 90 ? 5.467 4.520 -8.914 1.00 95.81 90 PHE A C 1
ATOM 722 O O . PHE A 1 90 ? 4.953 3.400 -8.932 1.00 95.81 90 PHE A O 1
ATOM 729 N N . ILE A 1 91 ? 4.934 5.545 -8.241 1.00 95.25 91 ILE A N 1
ATOM 730 C CA . ILE A 1 91 ? 3.713 5.430 -7.432 1.00 95.25 91 ILE A CA 1
ATOM 731 C C . ILE A 1 91 ? 2.527 4.980 -8.296 1.00 95.25 91 ILE A C 1
ATOM 733 O O . ILE A 1 91 ? 1.830 4.030 -7.944 1.00 95.25 91 ILE A O 1
ATOM 737 N N . ASN A 1 92 ? 2.321 5.582 -9.469 1.00 95.25 92 ASN A N 1
ATOM 738 C CA . ASN A 1 92 ? 1.227 5.190 -10.360 1.00 95.25 92 ASN A CA 1
ATOM 739 C C . ASN A 1 92 ? 1.363 3.737 -10.835 1.00 95.25 92 ASN A C 1
A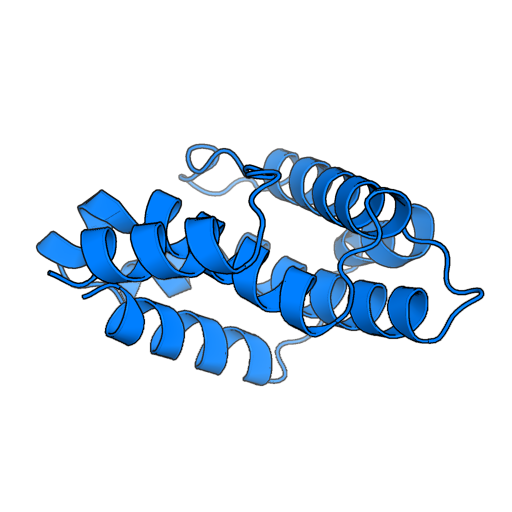TOM 741 O O . ASN A 1 92 ? 0.377 3.001 -10.819 1.00 95.25 92 ASN A O 1
ATOM 745 N N . SER A 1 93 ? 2.572 3.309 -11.204 1.00 96.12 93 SER A N 1
ATOM 746 C CA . SER A 1 93 ? 2.839 1.928 -11.637 1.00 96.12 93 SER A CA 1
ATOM 747 C C . SER A 1 93 ? 2.584 0.919 -10.510 1.00 96.12 93 SER A C 1
ATOM 749 O O . SER A 1 93 ? 1.960 -0.122 -10.722 1.00 96.12 93 SER A O 1
ATOM 751 N N . PHE A 1 94 ? 2.996 1.260 -9.287 1.00 97.19 94 PHE A N 1
ATOM 752 C CA . PHE A 1 94 ? 2.728 0.473 -8.086 1.00 97.19 94 PHE A CA 1
ATOM 753 C C . PHE A 1 94 ? 1.222 0.303 -7.839 1.00 97.19 94 PHE A C 1
ATOM 755 O O . PHE A 1 94 ? 0.736 -0.821 -7.712 1.00 97.19 94 PHE A O 1
ATOM 762 N N . TYR A 1 95 ? 0.453 1.394 -7.865 1.00 95.44 95 TYR A N 1
ATOM 763 C CA . TYR A 1 95 ? -0.997 1.339 -7.665 1.00 95.44 95 TYR A CA 1
ATOM 764 C C . TYR A 1 95 ? -1.751 0.636 -8.803 1.00 95.44 95 TYR A C 1
ATOM 766 O O . TYR A 1 95 ? -2.776 0.001 -8.548 1.00 95.44 95 TYR A O 1
ATOM 774 N N . GLN A 1 96 ? -1.264 0.693 -10.045 1.00 94.44 96 GLN A N 1
ATOM 775 C CA . GLN A 1 96 ? -1.820 -0.112 -11.139 1.00 94.44 96 GLN A CA 1
ATOM 776 C C . GLN A 1 96 ? -1.649 -1.612 -10.874 1.00 94.44 96 GLN A C 1
ATOM 778 O O . GLN A 1 96 ? -2.610 -2.370 -11.017 1.00 94.44 96 GLN A O 1
ATOM 783 N N . ALA A 1 97 ? -0.463 -2.036 -10.422 1.00 95.00 97 ALA A N 1
ATOM 784 C CA . ALA A 1 97 ? -0.215 -3.430 -10.063 1.00 95.00 97 ALA A CA 1
ATOM 785 C C . ALA A 1 97 ? -1.120 -3.897 -8.916 1.00 95.00 97 ALA A C 1
ATOM 787 O O . ALA A 1 97 ? -1.751 -4.949 -9.022 1.00 95.00 97 ALA A O 1
ATOM 788 N N . LEU A 1 98 ? -1.249 -3.094 -7.854 1.00 93.06 98 LEU A N 1
ATOM 789 C CA . LEU A 1 98 ? -2.120 -3.424 -6.726 1.00 93.06 98 LEU A CA 1
ATOM 790 C C . LEU A 1 98 ? -3.594 -3.553 -7.134 1.00 93.06 98 LEU A C 1
ATOM 792 O O . LEU A 1 98 ? -4.262 -4.487 -6.698 1.00 93.06 98 LEU A O 1
ATOM 796 N N . ASN A 1 99 ? -4.104 -2.665 -7.992 1.00 90.12 99 ASN A N 1
ATOM 797 C CA . ASN A 1 99 ? -5.493 -2.731 -8.454 1.00 90.12 99 ASN A CA 1
ATOM 798 C C . ASN A 1 99 ? -5.792 -4.009 -9.253 1.00 90.12 99 ASN A C 1
ATOM 800 O O . ASN A 1 99 ? -6.844 -4.620 -9.061 1.00 90.12 99 ASN A O 1
ATOM 804 N N . LEU A 1 100 ? -4.860 -4.457 -10.101 1.00 89.56 100 LEU A N 1
ATOM 805 C CA . LEU A 1 100 ? -5.003 -5.724 -10.828 1.00 89.56 100 LEU A CA 1
ATOM 806 C C . LEU A 1 100 ? -4.970 -6.934 -9.888 1.00 89.56 100 LEU A C 1
ATOM 808 O O . LEU A 1 100 ? -5.738 -7.878 -10.070 1.00 89.56 100 LEU A O 1
ATOM 812 N N . LEU A 1 101 ? -4.132 -6.885 -8.849 1.00 87.88 101 LEU A N 1
ATOM 813 C CA . LEU A 1 101 ? -4.105 -7.911 -7.806 1.00 87.88 101 LEU A CA 1
ATOM 814 C C . LEU A 1 101 ? -5.418 -7.953 -7.020 1.00 87.88 101 LEU A C 1
ATOM 816 O O . LEU A 1 101 ? -5.979 -9.033 -6.836 1.00 87.88 101 LEU A O 1
ATOM 820 N N . GLY A 1 102 ? -5.937 -6.792 -6.613 1.00 78.69 102 GLY A N 1
ATOM 821 C CA . GLY A 1 102 ? -7.194 -6.668 -5.874 1.00 78.69 102 GLY A CA 1
ATOM 822 C C . GLY A 1 102 ? -8.406 -7.171 -6.662 1.00 78.69 102 GLY A C 1
ATOM 823 O O . GLY A 1 102 ? -9.246 -7.870 -6.105 1.00 78.69 102 GLY A O 1
ATOM 824 N N . GLY A 1 103 ? -8.458 -6.906 -7.972 1.00 68.69 103 GLY A N 1
ATOM 825 C CA . GLY A 1 103 ? -9.528 -7.394 -8.852 1.00 68.69 103 GLY A CA 1
ATOM 826 C C . GLY A 1 103 ? -9.508 -8.906 -9.121 1.00 68.69 103 GLY A C 1
ATOM 827 O O . GLY A 1 103 ? -10.503 -9.456 -9.585 1.00 68.69 103 GLY A O 1
ATOM 828 N N . SER A 1 104 ? -8.395 -9.588 -8.831 1.00 59.59 104 SER A N 1
ATOM 829 C CA . SER A 1 104 ? -8.234 -11.033 -9.063 1.00 59.59 104 SER A CA 1
ATOM 830 C C . SER A 1 104 ? -8.637 -11.917 -7.872 1.00 59.59 104 SER A C 1
ATOM 832 O O . SER A 1 104 ? -8.686 -13.142 -8.008 1.00 59.59 104 SER A O 1
ATOM 834 N N . SER A 1 105 ? -8.919 -11.330 -6.702 1.00 56.47 105 SER A N 1
ATOM 835 C CA . SER A 1 105 ? -9.213 -12.095 -5.485 1.00 56.47 105 SER A CA 1
ATOM 836 C C . SER A 1 105 ? -10.663 -12.611 -5.473 1.00 56.47 105 SER A C 1
ATOM 838 O O . SER A 1 105 ? -11.602 -11.898 -5.820 1.00 56.47 105 SER A O 1
ATOM 840 N N . LYS A 1 106 ? -10.866 -13.871 -5.064 1.00 53.34 106 LYS A N 1
ATOM 841 C CA . LYS A 1 106 ? -12.202 -14.481 -4.871 1.00 53.34 106 LYS A CA 1
ATOM 842 C C . LYS A 1 106 ? -12.766 -14.257 -3.457 1.00 53.34 106 LYS A C 1
ATOM 844 O O . LYS A 1 106 ? -13.756 -14.892 -3.096 1.00 53.34 106 LYS A O 1
ATOM 849 N N . SER A 1 107 ? -12.114 -13.430 -2.636 1.00 56.72 107 SER A N 1
ATOM 850 C CA . SER A 1 107 ? -12.501 -13.240 -1.234 1.00 56.72 107 SER A CA 1
ATOM 851 C C . SER A 1 107 ? -13.808 -12.452 -1.128 1.00 56.72 107 SER A C 1
ATOM 853 O O . SER A 1 107 ? -14.231 -11.769 -2.065 1.00 56.72 107 SER A O 1
ATOM 855 N N . ARG A 1 108 ? -14.441 -12.489 0.051 1.00 52.34 108 ARG A N 1
ATOM 856 C CA . ARG A 1 108 ? -15.657 -11.706 0.349 1.00 52.34 108 ARG A CA 1
ATOM 857 C C . ARG A 1 108 ? -15.454 -10.189 0.189 1.00 52.34 108 ARG A C 1
ATOM 859 O O . ARG A 1 108 ? -16.420 -9.433 0.265 1.00 52.34 108 ARG A O 1
ATOM 866 N N . LYS A 1 109 ? -14.215 -9.739 -0.038 1.00 51.78 109 LYS A N 1
ATOM 867 C CA . LYS A 1 109 ? -13.779 -8.347 0.040 1.00 51.78 109 LYS A CA 1
ATOM 868 C C . LYS A 1 109 ? -13.082 -7.853 -1.221 1.00 51.78 109 LYS A C 1
ATOM 870 O O . LYS A 1 109 ? -12.143 -7.065 -1.147 1.00 51.78 109 LYS A O 1
ATOM 875 N N . ASN A 1 110 ? -13.719 -8.091 -2.363 1.00 51.69 110 ASN A N 1
ATOM 876 C CA . ASN A 1 110 ? -13.721 -7.147 -3.492 1.00 51.69 110 ASN A CA 1
ATOM 877 C C . ASN A 1 110 ? -14.283 -5.741 -3.114 1.00 51.69 110 ASN A C 1
ATOM 879 O O . ASN A 1 110 ? -14.872 -5.066 -3.951 1.00 51.69 110 ASN A O 1
ATOM 883 N N . GLN A 1 111 ? -14.165 -5.295 -1.854 1.00 59.84 111 GLN A N 1
ATOM 884 C CA . GLN A 1 111 ? -14.822 -4.109 -1.293 1.00 59.84 111 GLN A CA 1
ATOM 885 C C . GLN A 1 111 ? -13.849 -2.975 -0.940 1.00 59.84 111 GLN A C 1
ATOM 887 O O . GLN A 1 111 ? -14.242 -1.810 -1.005 1.00 59.84 111 GLN A O 1
ATOM 892 N N . CYS A 1 112 ? -12.585 -3.263 -0.603 1.00 73.38 112 CYS A N 1
ATOM 893 C CA . CYS A 1 112 ? -11.606 -2.193 -0.410 1.00 73.38 112 CYS A CA 1
ATOM 894 C C . CYS A 1 112 ? -11.065 -1.754 -1.775 1.00 73.38 112 CYS A C 1
ATOM 896 O O . CYS A 1 112 ? -10.134 -2.351 -2.309 1.00 73.38 112 CYS A O 1
ATOM 898 N N . SER A 1 113 ? -11.641 -0.692 -2.342 1.00 82.75 113 SER A N 1
ATOM 899 C CA . SER A 1 113 ? -11.030 -0.021 -3.492 1.00 82.75 113 SER A CA 1
ATOM 900 C C . SER A 1 113 ? -9.652 0.487 -3.079 1.00 82.75 113 SER A C 1
ATOM 902 O O . SER A 1 113 ? -9.553 1.291 -2.146 1.00 82.75 113 SER A O 1
ATOM 904 N N . ILE A 1 114 ? -8.608 0.038 -3.775 1.00 88.88 114 ILE A N 1
ATOM 905 C CA . ILE A 1 114 ? -7.246 0.522 -3.556 1.00 88.88 114 ILE A CA 1
ATOM 906 C C . ILE A 1 114 ? -7.146 1.935 -4.137 1.00 88.88 114 ILE A C 1
ATOM 908 O O . ILE A 1 114 ? -7.494 2.169 -5.295 1.00 88.88 114 ILE A O 1
ATOM 912 N N . LYS A 1 115 ? -6.714 2.898 -3.323 1.00 88.31 115 LYS A N 1
ATOM 913 C CA . LYS A 1 115 ? -6.723 4.327 -3.654 1.00 88.31 115 LYS A CA 1
ATOM 914 C C . LYS A 1 115 ? -5.313 4.900 -3.604 1.00 88.31 115 LYS A C 1
ATOM 916 O O . LYS A 1 115 ? -4.683 4.907 -2.554 1.00 88.31 115 LYS A O 1
ATOM 921 N N . ASN A 1 116 ? -4.865 5.456 -4.726 1.00 90.75 116 ASN A N 1
ATOM 922 C CA . ASN A 1 116 ? -3.728 6.368 -4.744 1.00 90.75 116 ASN A CA 1
ATOM 923 C C . ASN A 1 116 ? -4.227 7.756 -4.322 1.00 90.75 116 ASN A C 1
ATOM 925 O O . ASN A 1 116 ? -4.983 8.375 -5.069 1.00 90.75 116 ASN A O 1
ATOM 929 N N . PHE A 1 117 ? -3.850 8.232 -3.134 1.00 88.38 117 PHE A N 1
ATOM 930 C CA . PHE A 1 117 ? -4.364 9.509 -2.635 1.00 88.38 117 PHE A CA 1
ATOM 931 C C . PHE A 1 117 ? -3.709 10.744 -3.265 1.00 88.38 117 PHE A C 1
ATOM 933 O O . PHE A 1 117 ? -4.277 11.822 -3.137 1.00 88.38 117 PHE A O 1
ATOM 940 N N . GLN A 1 118 ? -2.548 10.603 -3.920 1.00 88.56 118 GLN A N 1
ATOM 941 C CA . GLN A 1 118 ? -1.797 11.722 -4.515 1.00 88.56 118 GLN A CA 1
ATOM 942 C C . GLN A 1 118 ? -1.537 12.888 -3.536 1.00 88.56 118 GLN A C 1
ATOM 944 O O . GLN A 1 118 ? -1.494 14.048 -3.934 1.00 88.56 118 GLN A O 1
ATOM 949 N N . LEU A 1 119 ? -1.376 12.571 -2.249 1.00 89.31 119 LEU A N 1
ATOM 950 C CA . LEU A 1 119 ? -1.107 13.531 -1.179 1.00 89.31 119 LEU A CA 1
ATOM 951 C C . LEU A 1 119 ? 0.386 13.820 -1.059 1.00 89.31 119 LEU A C 1
ATOM 953 O O . LEU A 1 119 ? 1.222 12.923 -1.204 1.00 89.31 119 LEU A O 1
ATOM 957 N N . ASN A 1 120 ? 0.726 15.043 -0.678 1.00 89.25 120 ASN A N 1
ATOM 958 C CA . ASN A 1 120 ? 2.058 15.331 -0.160 1.00 89.25 120 ASN A CA 1
ATOM 959 C C . ASN A 1 120 ? 2.214 14.841 1.300 1.00 89.25 120 ASN A C 1
ATOM 961 O O . ASN A 1 120 ? 1.263 14.378 1.935 1.00 89.25 120 ASN A O 1
ATOM 965 N N . GLN A 1 121 ? 3.430 14.944 1.848 1.00 88.75 121 GLN A N 1
ATOM 966 C CA . GLN A 1 121 ? 3.732 14.456 3.199 1.00 88.75 121 GLN A CA 1
ATOM 967 C C . GLN A 1 121 ? 2.926 15.170 4.297 1.00 88.75 121 GLN A C 1
ATOM 969 O O . GLN A 1 121 ? 2.499 14.534 5.259 1.00 88.75 121 GLN A O 1
ATOM 974 N N . GLU A 1 122 ? 2.705 16.480 4.175 1.00 92.88 122 GLU A N 1
ATOM 975 C CA . GLU A 1 122 ? 1.948 17.250 5.167 1.00 92.88 122 GLU A CA 1
ATOM 976 C C . GLU A 1 122 ? 0.475 16.821 5.185 1.00 92.88 122 GLU A C 1
ATOM 978 O O . GLU A 1 122 ? -0.112 16.611 6.248 1.00 92.88 122 GLU A O 1
ATOM 983 N N . GLU A 1 123 ? -0.117 16.646 4.006 1.00 94.25 123 GLU A N 1
ATOM 984 C CA . GLU A 1 123 ? -1.492 16.176 3.844 1.00 94.25 123 GLU A CA 1
ATOM 985 C C . GLU A 1 123 ? -1.674 14.745 4.360 1.00 94.25 123 GLU A C 1
AT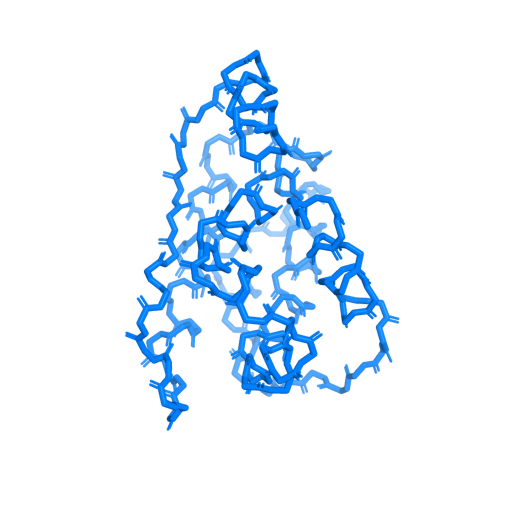OM 987 O O . GLU A 1 123 ? -2.659 14.459 5.047 1.00 94.25 123 GLU A O 1
ATOM 992 N N . LEU A 1 124 ? -0.710 13.858 4.086 1.00 92.75 124 LEU A N 1
ATOM 993 C CA . LEU A 1 124 ? -0.698 12.499 4.624 1.00 92.75 124 LEU A CA 1
ATOM 994 C C . LEU A 1 124 ? -0.668 12.514 6.157 1.00 92.75 124 LEU A C 1
ATOM 996 O O . LEU A 1 124 ? -1.509 11.865 6.780 1.00 92.75 124 LEU A O 1
ATOM 1000 N N . ASN A 1 125 ? 0.230 13.298 6.759 1.00 92.69 125 ASN A N 1
ATOM 1001 C CA . ASN A 1 125 ? 0.349 13.405 8.215 1.00 92.69 125 ASN A CA 1
ATOM 1002 C C . ASN A 1 125 ? -0.955 13.918 8.849 1.00 92.69 125 ASN A C 1
ATOM 1004 O O . ASN A 1 125 ? -1.440 13.348 9.826 1.00 92.69 125 ASN A O 1
ATOM 1008 N N . LYS A 1 126 ? -1.572 14.961 8.271 1.00 94.50 126 LYS A N 1
ATOM 1009 C CA . LYS A 1 126 ? -2.873 15.479 8.735 1.00 94.50 126 LYS A CA 1
ATOM 1010 C C . LYS A 1 126 ? -3.958 14.407 8.679 1.00 94.50 126 LYS A C 1
ATOM 1012 O O . LYS A 1 126 ? -4.745 14.277 9.615 1.00 94.50 126 LYS A O 1
ATOM 1017 N N . LYS A 1 127 ? -3.989 13.619 7.600 1.00 93.19 127 LYS A N 1
ATOM 1018 C CA . LYS A 1 127 ? -4.957 12.531 7.442 1.00 93.19 127 LYS A CA 1
ATOM 1019 C C . LYS A 1 127 ? -4.704 11.417 8.459 1.00 93.19 127 LYS A C 1
ATOM 1021 O O . LYS A 1 127 ? -5.655 10.960 9.074 1.00 93.19 127 LYS A O 1
ATOM 1026 N N . GLN A 1 128 ? -3.455 11.028 8.708 1.00 92.81 128 GLN A N 1
ATOM 1027 C CA . GLN A 1 128 ? -3.118 10.038 9.739 1.00 92.81 128 GLN A CA 1
ATOM 1028 C C . GLN A 1 128 ? -3.583 10.483 11.137 1.00 92.81 128 GLN A C 1
ATOM 1030 O O . GLN A 1 128 ? -4.230 9.706 11.830 1.00 92.81 128 GLN A O 1
ATOM 1035 N N . ILE A 1 129 ? -3.357 11.749 11.513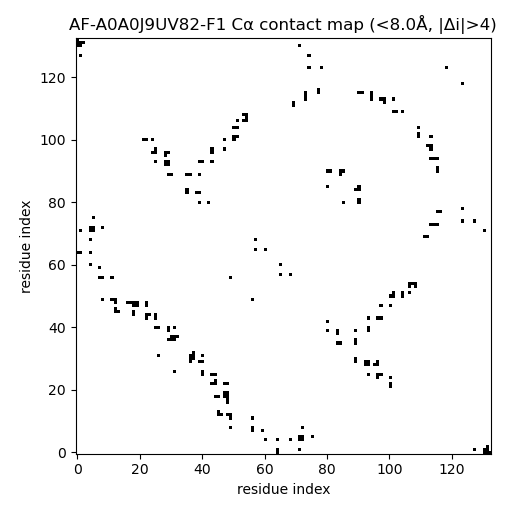 1.00 92.38 129 ILE A N 1
ATOM 1036 C CA . ILE A 1 129 ? -3.832 12.308 12.793 1.00 92.38 129 ILE A CA 1
ATOM 1037 C C . ILE A 1 129 ? -5.363 12.231 12.897 1.00 92.38 129 ILE A C 1
ATOM 1039 O O . ILE A 1 129 ? -5.880 11.765 13.906 1.00 92.38 129 ILE A O 1
ATOM 1043 N N . LEU A 1 130 ? -6.093 12.625 11.847 1.00 91.19 130 LEU A N 1
ATOM 1044 C CA . LEU A 1 130 ? -7.563 12.570 11.820 1.00 91.19 130 LEU A CA 1
ATOM 1045 C C . LEU A 1 130 ? -8.117 11.144 11.987 1.00 91.19 130 LEU A C 1
ATOM 1047 O O . LEU A 1 130 ? -9.226 10.960 12.467 1.00 91.19 130 LEU A O 1
ATOM 1051 N N . TYR A 1 131 ? -7.395 10.135 11.503 1.00 87.50 131 TYR A N 1
ATOM 1052 C CA . TYR A 1 131 ? -7.850 8.745 11.540 1.00 87.50 131 TYR A CA 1
ATOM 1053 C C . TYR A 1 131 ? -7.445 8.010 12.829 1.00 87.50 131 TYR A C 1
ATOM 1055 O O . TYR A 1 131 ? -8.040 6.966 13.127 1.00 87.50 131 TYR A O 1
ATOM 1063 N N . GLU A 1 132 ? -6.463 8.543 13.562 1.00 88.06 132 GLU A N 1
ATOM 1064 C CA . GLU A 1 132 ? -6.016 8.038 14.862 1.00 88.06 132 GLU A CA 1
ATOM 1065 C C . GLU A 1 132 ? -6.882 8.536 16.032 1.00 88.06 132 GLU A C 1
ATOM 1067 O O . GLU A 1 132 ? -7.116 7.761 16.960 1.00 88.06 132 GLU A O 1
ATOM 1072 N N . PHE A 1 133 ? -7.381 9.778 15.972 1.00 82.50 133 PHE A N 1
ATOM 1073 C CA . PHE A 1 133 ? -8.206 10.423 17.010 1.00 82.50 133 PHE A CA 1
ATOM 1074 C C . PHE A 1 133 ? -9.687 10.536 16.615 1.00 82.50 133 PHE A C 1
ATOM 1076 O O . PHE A 1 133 ? -10.536 10.531 17.534 1.00 82.50 133 PHE A O 1
#

Mean predicted aligned error: 4.76 Å

Secondary structure (DSSP, 8-state):
-HHHHHHHHHHHHHS-PPPPGGGGHHHHHS--SSHHHHHHHHHHHHHHHHHHTHHHHHHTS-HHHHTTHHHHHHHHHHHHHHHH---HHHHHHHHHHHHHHHHT--STTTT---------HHHHHHHHHHHH-

Radius of gyration: 14.13 Å; Cα contacts (8 Å, |Δi|>4): 134; chains: 1; bounding box: 32×35×32 Å

InterPro domains:
  IPR008780 Plasmodium vivax Vir [PF05795] (2-133)

Solvent-accessible surface area (backbone atoms only — not comparable to full-atom values): 7703 Å² total; per-residue (Å²): 87,39,64,63,52,47,51,55,53,51,51,59,54,66,61,74,70,78,74,56,76,78,38,52,47,24,68,72,54,33,63,62,91,44,70,56,28,45,52,49,30,53,52,43,31,38,48,40,47,48,66,75,42,42,66,65,61,53,70,71,46,54,80,78,46,51,78,47,39,54,60,44,49,34,52,49,55,48,53,60,47,52,74,65,46,84,52,62,71,60,53,51,28,49,51,52,34,50,46,58,55,53,73,67,52,90,58,101,61,80,68,61,76,79,57,85,81,88,62,55,72,68,55,47,51,54,50,52,53,64,59,53,109

Organism: NCBI:txid1077284

Sequence (133 aa):
TLYEFYEVLNNELNSGKKLYESCGICSTLIADRTEFGRELINLCKKICTIIQNMDDVLDQCNGSTCNKSCDYMNLWLYDQAMRITNENFFINSFYQALNLLGGSSKSRKNQCSIKNFQLNQEELNKKQILYEF